Protein AF-A0A9E2C7Z8-F1 (afdb_monomer_lite)

Foldseek 3Di:
DDDDDDDDPDDPPPDPDPPPPPPQPADAFDFDPQDLPQFDDDDDDADLAQPCAPPPSLQVSLLSLCQRGPCQAQNRLQPNVPHPDDRLLCLCVVLVPDPPPVCSVVSRSVSRNVQVCCQQPPDDDPNGGPGYHCNVRDDNSNSSSNVNNSVVVND

Sequence (155 aa):
MIRILGSALLAALFALSPAHASDDTSPEAIPPTTDVSGLPPLGPEWHDSNPYRGNAAVLDTGRALYNEACARCHGVDANNRNHVGPNLLRLQRGCKKVTEPELKPRCEADVDHYFAKTVRQGKRVLDIQHMPAWEGVLGQEAVWAIRSFVESRSR

pLDDT: mean 89.87, std 14.69, range [42.0, 98.88]

Radius of gyration: 25.46 Å; chains: 1; bounding box: 74×33×84 Å

Structure (mmCIF, N/CA/C/O backbone):
data_AF-A0A9E2C7Z8-F1
#
_entry.id   AF-A0A9E2C7Z8-F1
#
loop_
_atom_site.group_PDB
_atom_site.id
_atom_site.type_symbol
_atom_site.label_atom_id
_atom_site.label_alt_id
_atom_site.label_comp_id
_atom_site.label_asym_id
_atom_site.label_entity_id
_atom_site.label_seq_id
_atom_site.pdbx_PDB_ins_code
_atom_site.Cartn_x
_atom_site.Cartn_y
_atom_site.Cartn_z
_atom_site.occupancy
_atom_site.B_iso_or_equiv
_atom_site.auth_seq_id
_atom_site.auth_comp_id
_atom_site.auth_asym_id
_atom_site.auth_ato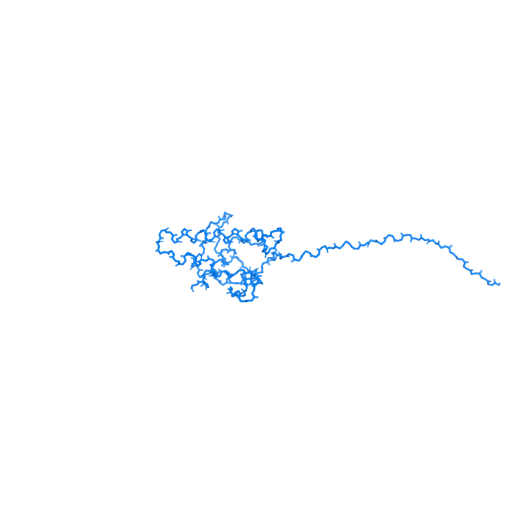m_id
_atom_site.pdbx_PDB_model_num
ATOM 1 N N . MET A 1 1 ? 54.172 -16.973 -68.790 1.00 42.00 1 MET A N 1
ATOM 2 C CA . MET A 1 1 ? 54.205 -15.536 -68.435 1.00 42.00 1 MET A CA 1
ATOM 3 C C . MET A 1 1 ? 52.891 -15.183 -67.745 1.00 42.00 1 MET A C 1
ATOM 5 O O . MET A 1 1 ? 51.862 -15.717 -68.126 1.00 42.00 1 MET A O 1
ATOM 9 N N . ILE A 1 2 ? 52.976 -14.387 -66.681 1.00 48.72 2 ILE A N 1
ATOM 10 C CA . ILE A 1 2 ? 51.950 -14.050 -65.673 1.00 48.72 2 ILE A CA 1
ATOM 11 C C . ILE A 1 2 ? 50.942 -12.999 -66.189 1.00 48.72 2 ILE A C 1
ATOM 13 O O . ILE A 1 2 ? 51.365 -12.145 -66.966 1.00 48.72 2 ILE A O 1
ATOM 17 N N . ARG A 1 3 ? 49.683 -13.021 -65.685 1.00 46.81 3 ARG A N 1
ATOM 18 C CA . ARG A 1 3 ? 48.827 -11.900 -65.155 1.00 46.81 3 ARG A CA 1
ATOM 19 C C . ARG A 1 3 ? 47.324 -12.289 -65.230 1.00 46.81 3 ARG A C 1
ATOM 21 O O . ARG A 1 3 ? 46.854 -12.559 -66.321 1.00 46.81 3 ARG A O 1
ATOM 28 N N . ILE A 1 4 ? 46.591 -12.599 -64.145 1.00 53.00 4 ILE A N 1
ATOM 29 C CA . ILE A 1 4 ? 46.066 -11.807 -62.994 1.00 53.00 4 ILE A CA 1
ATOM 30 C C . ILE A 1 4 ? 44.796 -10.975 -63.323 1.00 53.00 4 ILE A C 1
ATOM 32 O O . ILE A 1 4 ? 44.894 -10.003 -64.060 1.00 53.00 4 ILE A O 1
ATOM 36 N N . LEU A 1 5 ? 43.694 -11.342 -62.626 1.00 52.12 5 LEU A N 1
ATOM 37 C CA . LEU A 1 5 ? 42.499 -10.581 -62.165 1.00 52.12 5 LEU A CA 1
ATOM 38 C C . LEU A 1 5 ? 41.500 -10.093 -63.236 1.00 52.12 5 LEU A C 1
ATOM 40 O O . LEU A 1 5 ? 41.897 -9.595 -64.273 1.00 52.12 5 LEU A O 1
ATOM 44 N N . GLY A 1 6 ? 40.174 -10.164 -63.070 1.00 49.62 6 GLY A N 1
ATOM 45 C CA . GLY A 1 6 ? 39.330 -10.260 -61.871 1.00 49.62 6 GLY A CA 1
ATOM 46 C C . GLY A 1 6 ? 38.343 -9.080 -61.861 1.00 49.62 6 GLY A C 1
ATOM 47 O O . GLY A 1 6 ? 38.783 -7.968 -62.124 1.00 49.62 6 GLY A O 1
ATOM 48 N N . SER A 1 7 ? 37.047 -9.316 -61.598 1.00 57.47 7 SER A N 1
ATOM 49 C CA . SER A 1 7 ? 36.015 -8.379 -61.070 1.00 57.47 7 SER A CA 1
ATOM 50 C C . SER A 1 7 ? 34.617 -8.844 -61.500 1.00 57.47 7 SER A C 1
ATOM 52 O O . SER A 1 7 ? 34.446 -9.261 -62.636 1.00 57.47 7 SER A O 1
ATOM 54 N N . ALA A 1 8 ? 33.537 -8.743 -60.737 1.00 53.69 8 ALA A N 1
ATOM 55 C CA . ALA A 1 8 ? 33.284 -8.583 -59.310 1.00 53.69 8 ALA A CA 1
ATOM 56 C C . ALA A 1 8 ? 31.760 -8.792 -59.206 1.00 53.69 8 ALA A C 1
ATOM 58 O O . ALA A 1 8 ? 30.999 -8.039 -59.811 1.00 53.69 8 ALA A O 1
ATOM 59 N N . LEU A 1 9 ? 31.304 -9.842 -58.521 1.00 56.19 9 LEU A N 1
ATOM 60 C CA . LEU A 1 9 ? 29.877 -10.069 -58.291 1.00 56.19 9 LEU A CA 1
ATOM 61 C C . LEU A 1 9 ? 29.467 -9.197 -57.093 1.00 56.19 9 LEU A C 1
ATOM 63 O O . LEU A 1 9 ? 29.791 -9.520 -55.952 1.00 56.19 9 LEU A O 1
ATOM 67 N N . LEU A 1 10 ? 28.831 -8.051 -57.350 1.00 56.03 10 LEU A N 1
ATOM 68 C CA . LEU A 1 10 ? 28.335 -7.159 -56.299 1.00 56.03 10 LEU A CA 1
ATOM 69 C C . LEU A 1 10 ? 27.082 -7.787 -55.662 1.00 56.03 10 LEU A C 1
ATOM 71 O O . LEU A 1 10 ? 25.970 -7.646 -56.168 1.00 56.03 10 LEU A O 1
ATOM 75 N N . ALA A 1 11 ? 27.264 -8.519 -54.564 1.00 59.25 11 ALA A N 1
ATOM 76 C CA . ALA A 1 11 ? 26.167 -8.970 -53.717 1.00 59.25 11 ALA A CA 1
ATOM 77 C C . ALA A 1 11 ? 25.652 -7.779 -52.891 1.00 59.25 11 ALA A C 1
ATOM 79 O O . ALA A 1 11 ? 26.352 -7.265 -52.018 1.00 59.25 11 ALA A O 1
ATOM 80 N N . ALA A 1 12 ? 24.431 -7.327 -53.180 1.00 61.50 12 ALA A N 1
ATOM 81 C CA . ALA A 1 12 ? 23.743 -6.313 -52.392 1.00 61.50 12 ALA A CA 1
ATOM 82 C C . ALA A 1 12 ? 23.330 -6.908 -51.034 1.00 61.50 12 ALA A C 1
ATOM 84 O O . ALA A 1 12 ? 22.289 -7.549 -50.903 1.00 61.50 12 ALA A O 1
ATOM 85 N N . LEU A 1 13 ? 24.171 -6.706 -50.020 1.00 63.84 13 LEU A N 1
ATOM 86 C CA . LEU A 1 13 ? 23.834 -6.939 -48.619 1.00 63.84 13 LEU A CA 1
ATOM 87 C C . LEU A 1 13 ? 22.907 -5.808 -48.155 1.00 63.84 13 LEU A C 1
ATOM 89 O O . LEU A 1 13 ? 23.367 -4.732 -47.777 1.00 63.84 13 LEU A O 1
ATOM 93 N N . PHE A 1 14 ? 21.595 -6.045 -48.193 1.00 64.06 14 PHE A N 1
ATOM 94 C CA . PHE A 1 14 ? 20.647 -5.247 -47.418 1.00 64.06 14 PHE A CA 1
ATOM 95 C C . PHE A 1 14 ? 20.966 -5.464 -45.936 1.00 64.06 14 PHE A C 1
ATOM 97 O O . PHE A 1 14 ? 20.672 -6.516 -45.369 1.00 64.06 14 PHE A O 1
ATOM 104 N N . ALA A 1 15 ? 21.620 -4.482 -45.319 1.00 63.00 15 ALA A N 1
ATOM 105 C CA . ALA A 1 15 ? 21.819 -4.456 -43.882 1.00 63.00 15 ALA A CA 1
ATOM 106 C C . ALA A 1 15 ? 20.442 -4.389 -43.206 1.00 63.00 15 ALA A C 1
ATOM 108 O O . ALA A 1 15 ? 19.745 -3.379 -43.302 1.00 63.00 15 ALA A O 1
ATOM 109 N N . LEU A 1 16 ? 20.046 -5.470 -42.531 1.00 64.19 16 LEU A N 1
ATOM 110 C CA . LEU A 1 16 ? 18.992 -5.425 -41.524 1.00 64.19 16 LEU A CA 1
ATOM 111 C C . LEU A 1 16 ? 19.482 -4.482 -40.422 1.00 64.19 16 LEU A C 1
ATOM 113 O O . LEU A 1 16 ? 20.312 -4.858 -39.594 1.00 64.19 16 LEU A O 1
ATOM 117 N N . SER A 1 17 ? 19.016 -3.235 -40.435 1.00 62.41 17 SER A N 1
ATOM 118 C CA . SER A 1 17 ? 19.176 -2.361 -39.280 1.00 62.41 17 SER A CA 1
ATOM 119 C C . SER A 1 17 ? 18.451 -3.009 -38.097 1.00 62.41 17 SER A C 1
ATOM 121 O O . SER A 1 17 ? 17.286 -3.387 -38.254 1.00 62.41 17 SER A O 1
ATOM 123 N N . PRO A 1 18 ? 19.092 -3.162 -36.925 1.00 61.28 18 PRO A N 1
ATOM 124 C CA . PRO A 1 18 ? 18.362 -3.558 -35.734 1.00 61.28 18 PRO A CA 1
ATOM 125 C C . PRO A 1 18 ? 17.285 -2.500 -35.490 1.00 61.28 18 PRO A C 1
ATOM 127 O O . PRO A 1 18 ? 17.567 -1.299 -35.505 1.00 61.28 18 PRO A O 1
ATOM 130 N N . ALA A 1 19 ? 16.038 -2.942 -35.335 1.00 57.09 19 ALA A N 1
ATOM 131 C CA . ALA A 1 19 ? 14.965 -2.069 -34.898 1.00 57.09 19 ALA A CA 1
ATOM 132 C C . ALA A 1 19 ? 15.412 -1.424 -33.581 1.00 57.09 19 ALA A C 1
ATOM 134 O O . ALA A 1 19 ? 15.729 -2.129 -32.623 1.00 57.09 19 ALA A O 1
ATOM 135 N N . HIS A 1 20 ? 15.492 -0.095 -33.554 1.00 55.69 20 HIS A N 1
ATOM 136 C CA . HIS A 1 20 ? 15.655 0.642 -32.312 1.00 55.69 20 HIS A CA 1
ATOM 137 C C . HIS A 1 20 ? 14.440 0.299 -31.446 1.00 55.69 20 HIS A C 1
ATOM 139 O O . HIS A 1 20 ? 13.338 0.777 -31.716 1.00 55.69 20 HIS A O 1
ATOM 145 N N . ALA A 1 21 ? 14.619 -0.566 -30.447 1.00 59.28 21 ALA A N 1
ATOM 146 C CA . ALA A 1 21 ? 13.690 -0.622 -29.335 1.00 59.28 21 ALA A CA 1
ATOM 147 C C . ALA A 1 21 ? 13.666 0.795 -28.758 1.00 59.28 21 ALA A C 1
ATOM 149 O O . ALA A 1 21 ? 14.706 1.322 -28.362 1.00 59.28 21 ALA A O 1
ATOM 150 N N . SER A 1 22 ? 12.514 1.458 -28.814 1.00 57.84 22 SER A N 1
ATOM 151 C CA . SER A 1 22 ? 12.304 2.668 -28.033 1.00 57.84 22 SER A CA 1
ATOM 152 C C . SER A 1 22 ? 12.586 2.297 -26.584 1.00 57.84 22 SER A C 1
ATOM 154 O O . SER A 1 22 ? 11.912 1.413 -26.056 1.00 57.84 22 SER A O 1
ATOM 156 N N . ASP A 1 23 ? 13.604 2.911 -25.987 1.00 64.88 23 ASP A N 1
ATOM 157 C CA . ASP A 1 23 ? 13.921 2.756 -24.572 1.00 64.88 23 ASP A CA 1
ATOM 158 C C . ASP A 1 23 ? 12.767 3.397 -23.787 1.00 64.88 23 ASP A C 1
ATOM 160 O O . ASP A 1 23 ? 12.750 4.601 -23.518 1.00 64.88 23 ASP A O 1
ATOM 164 N N . ASP A 1 24 ? 11.704 2.620 -23.571 1.00 68.19 24 ASP A N 1
ATOM 165 C CA . ASP A 1 24 ? 10.563 3.030 -22.770 1.00 68.19 24 ASP A CA 1
ATOM 166 C C . ASP A 1 24 ? 11.032 3.099 -21.319 1.00 68.19 24 ASP A C 1
ATOM 168 O O . ASP A 1 24 ? 11.081 2.112 -20.594 1.00 68.19 24 ASP A O 1
ATOM 172 N N . THR A 1 25 ? 11.435 4.299 -20.913 1.00 77.62 25 THR A N 1
ATOM 173 C CA . THR A 1 25 ? 11.921 4.586 -19.558 1.00 77.62 25 THR A CA 1
ATOM 174 C C . THR A 1 25 ? 10.795 4.665 -18.520 1.00 77.62 25 THR A C 1
ATOM 176 O O . THR A 1 25 ? 11.043 5.063 -17.374 1.00 77.62 25 THR A O 1
ATOM 179 N N . SER A 1 26 ? 9.553 4.322 -18.890 1.00 83.06 26 SER A N 1
ATOM 180 C CA . SER A 1 26 ? 8.445 4.299 -17.944 1.00 83.06 26 SER A CA 1
ATOM 181 C C . SER A 1 26 ? 8.668 3.254 -16.839 1.00 83.06 26 SER A C 1
ATOM 183 O O . SER A 1 26 ? 9.259 2.197 -17.065 1.00 83.06 26 SER A O 1
ATOM 185 N N . PRO A 1 27 ? 8.252 3.541 -15.591 1.00 88.12 27 PRO A N 1
ATOM 186 C CA . PRO A 1 27 ? 8.364 2.563 -14.518 1.00 88.12 27 PRO A CA 1
ATOM 187 C C . PRO A 1 27 ? 7.474 1.344 -14.790 1.00 88.12 27 PRO A C 1
ATOM 189 O O . PRO A 1 27 ? 6.273 1.508 -14.992 1.00 88.12 27 PRO A O 1
ATOM 192 N N . GLU A 1 28 ? 8.035 0.140 -14.684 1.00 92.44 28 GLU A N 1
ATOM 193 C CA . GLU A 1 28 ? 7.315 -1.134 -14.809 1.00 92.44 28 GLU A CA 1
ATOM 194 C C . GLU A 1 28 ? 6.999 -1.756 -13.433 1.00 92.44 28 GLU A C 1
ATOM 196 O O . GLU A 1 28 ? 7.734 -1.559 -12.459 1.00 92.44 28 GLU A O 1
ATOM 201 N N . ALA A 1 29 ? 5.894 -2.505 -13.338 1.00 96.31 29 ALA A N 1
ATOM 202 C CA . ALA A 1 29 ? 5.554 -3.306 -12.161 1.00 96.31 29 ALA A CA 1
ATOM 203 C C . ALA A 1 29 ? 6.276 -4.659 -12.215 1.00 96.31 29 ALA A C 1
ATOM 205 O O . ALA A 1 29 ? 5.829 -5.591 -12.879 1.00 96.31 29 ALA A O 1
ATOM 206 N N . ILE A 1 30 ? 7.382 -4.772 -11.483 1.00 96.06 30 ILE A N 1
ATOM 207 C CA . ILE A 1 30 ? 8.128 -6.027 -11.354 1.00 96.06 30 ILE A CA 1
ATOM 208 C C . ILE A 1 30 ? 7.502 -6.855 -10.219 1.00 96.06 30 ILE A C 1
ATOM 210 O O . ILE A 1 30 ? 7.412 -6.341 -9.100 1.00 96.06 30 ILE A O 1
ATOM 214 N N . PRO A 1 31 ? 7.079 -8.113 -10.462 1.00 97.12 31 PRO A N 1
ATOM 215 C CA . PRO A 1 31 ? 6.527 -8.966 -9.415 1.00 97.12 31 PRO A CA 1
ATOM 216 C C . PRO A 1 31 ? 7.497 -9.121 -8.229 1.00 97.12 31 PRO A C 1
ATOM 218 O O . PRO A 1 31 ? 8.672 -9.432 -8.453 1.00 97.12 31 PRO A O 1
ATOM 221 N N . PRO A 1 32 ? 7.041 -8.919 -6.978 1.00 97.56 32 PRO A N 1
ATOM 222 C CA . PRO A 1 32 ? 7.863 -9.177 -5.803 1.00 97.56 32 PRO A CA 1
ATOM 223 C C . PRO A 1 32 ? 8.145 -10.676 -5.643 1.00 97.56 32 PRO A C 1
ATOM 225 O O . PRO A 1 32 ? 7.410 -11.530 -6.137 1.00 97.56 32 PRO A O 1
ATOM 228 N N . THR A 1 33 ? 9.204 -10.990 -4.904 1.00 98.19 33 THR A N 1
ATOM 229 C CA . THR A 1 33 ? 9.598 -12.360 -4.546 1.00 98.19 33 THR A CA 1
ATOM 230 C C . THR A 1 33 ? 9.101 -12.787 -3.168 1.00 98.19 33 THR A C 1
ATOM 232 O O . THR A 1 33 ? 9.159 -13.971 -2.842 1.00 98.19 33 THR A O 1
ATOM 235 N N . THR A 1 34 ? 8.634 -11.838 -2.349 1.00 98.38 34 THR A N 1
ATOM 236 C CA . THR A 1 34 ? 8.059 -12.124 -1.029 1.00 98.38 34 THR A CA 1
ATOM 237 C C . THR A 1 34 ? 6.888 -13.112 -1.133 1.00 98.38 34 THR A C 1
ATOM 239 O O . THR A 1 34 ? 5.935 -12.885 -1.878 1.00 98.38 34 THR A O 1
ATOM 242 N N . ASP A 1 35 ? 6.933 -14.181 -0.332 1.00 97.81 35 ASP A N 1
ATOM 243 C CA . ASP A 1 35 ? 5.848 -15.160 -0.228 1.00 97.81 35 ASP A CA 1
ATOM 244 C C . ASP A 1 35 ? 4.614 -14.561 0.466 1.00 97.81 35 ASP A C 1
ATOM 246 O O . ASP A 1 35 ? 4.688 -14.003 1.564 1.00 97.81 35 ASP A O 1
ATOM 250 N N . VAL A 1 36 ? 3.463 -14.706 -0.188 1.00 97.56 36 VAL A N 1
ATOM 251 C CA . VAL A 1 36 ? 2.159 -14.221 0.279 1.00 97.56 36 VAL A CA 1
ATOM 252 C C . VAL A 1 36 ? 1.243 -15.340 0.774 1.00 97.56 36 VAL A C 1
ATOM 254 O O . VAL A 1 36 ? 0.155 -15.053 1.265 1.00 97.56 36 VAL A O 1
ATOM 257 N N . SER A 1 37 ? 1.667 -16.605 0.685 1.00 96.25 37 SER A N 1
ATOM 258 C CA . SER A 1 37 ? 0.853 -17.774 1.045 1.00 96.25 37 SER A CA 1
ATOM 259 C C . SER A 1 37 ? 0.445 -17.812 2.525 1.00 96.25 37 SER A C 1
ATOM 261 O O . SER A 1 37 ? -0.563 -18.423 2.875 1.00 96.25 37 SER A O 1
ATOM 263 N N . GLY A 1 38 ? 1.196 -17.122 3.391 1.00 96.50 38 GLY A N 1
ATOM 264 C CA . GLY A 1 38 ? 0.893 -16.970 4.816 1.00 96.50 38 GLY A CA 1
ATOM 265 C C . GLY A 1 38 ? -0.134 -15.882 5.157 1.00 96.50 38 GLY A C 1
ATOM 266 O O . GLY A 1 38 ? -0.491 -15.743 6.327 1.00 96.50 38 GLY A O 1
ATOM 267 N N . LEU A 1 39 ? -0.602 -15.089 4.185 1.00 98.31 39 LEU A N 1
ATOM 268 C CA . LEU A 1 39 ? -1.607 -14.050 4.426 1.00 98.31 39 LEU A CA 1
ATOM 269 C C . LEU A 1 39 ? -3.021 -14.657 4.547 1.00 98.31 39 LEU A C 1
ATOM 271 O O . LEU A 1 39 ? -3.343 -15.594 3.816 1.00 98.31 39 LEU A O 1
ATOM 275 N N . PRO A 1 40 ? -3.904 -14.133 5.427 1.00 98.00 40 PRO A N 1
ATOM 276 C CA . PRO A 1 40 ? -5.276 -14.635 5.533 1.00 98.00 40 PRO A CA 1
ATOM 277 C C . PRO A 1 40 ? -6.046 -14.439 4.213 1.00 98.00 40 PRO A C 1
ATOM 279 O O . PRO A 1 40 ? -6.161 -13.302 3.770 1.00 98.00 40 PRO A O 1
ATOM 282 N N . PRO A 1 41 ? -6.610 -15.477 3.580 1.00 97.38 41 PRO A N 1
ATOM 283 C CA . PRO A 1 41 ? -7.191 -15.354 2.241 1.00 97.38 41 PRO A CA 1
ATOM 284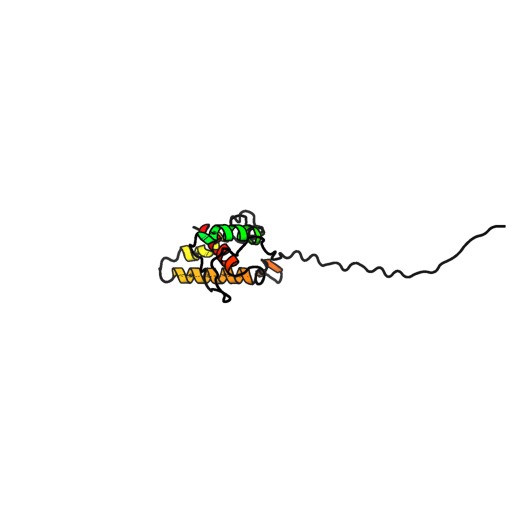 C C . PRO A 1 41 ? -8.388 -14.393 2.216 1.00 97.38 41 PRO A C 1
ATOM 286 O O . PRO A 1 41 ? -9.208 -14.399 3.136 1.00 97.38 41 PRO A O 1
ATOM 289 N N . LEU A 1 42 ? -8.511 -13.595 1.150 1.00 97.25 42 LEU A N 1
ATOM 290 C CA . LEU A 1 42 ? -9.586 -12.602 0.997 1.00 97.25 42 LEU A CA 1
ATOM 291 C C . LEU A 1 42 ? -10.641 -12.984 -0.046 1.00 97.25 42 LEU A C 1
ATOM 293 O O . LEU A 1 42 ? -11.715 -12.381 -0.076 1.00 97.25 42 LEU A O 1
ATOM 297 N N . GLY A 1 43 ? -10.364 -14.015 -0.846 1.00 95.50 43 GLY A N 1
ATOM 298 C CA . GLY A 1 43 ? -11.246 -14.492 -1.908 1.00 95.50 43 GLY A CA 1
ATOM 299 C C . GLY A 1 43 ? -11.007 -13.778 -3.244 1.00 95.50 43 GLY A C 1
ATOM 300 O O . GLY A 1 43 ? -10.028 -13.051 -3.393 1.00 95.50 43 GLY A O 1
ATOM 301 N N . PRO A 1 44 ? -11.862 -14.017 -4.253 1.00 93.44 44 PRO A N 1
ATOM 302 C CA . PRO A 1 44 ? -11.683 -13.440 -5.587 1.00 93.44 44 PRO A CA 1
ATOM 303 C C . PRO A 1 44 ? -12.195 -11.996 -5.703 1.00 93.44 44 PRO A C 1
ATOM 305 O O . PRO A 1 44 ? -11.672 -11.222 -6.501 1.00 93.44 44 PRO A O 1
ATOM 308 N N . GLU A 1 45 ? -13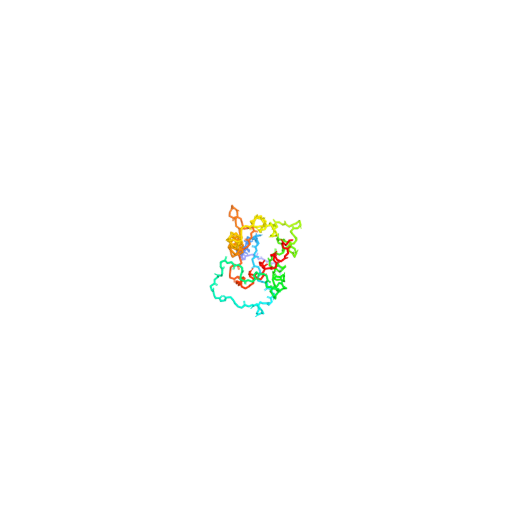.204 -11.630 -4.912 1.00 95.44 45 GLU A N 1
ATOM 309 C CA . GLU A 1 45 ? -13.807 -10.298 -4.950 1.00 95.44 45 GLU A CA 1
ATOM 310 C C . GLU A 1 45 ? -12.945 -9.295 -4.187 1.00 95.44 45 GLU A C 1
ATOM 312 O O . GLU A 1 45 ? -12.520 -9.553 -3.059 1.00 95.44 45 GLU A O 1
ATOM 317 N N . TRP A 1 46 ? -12.690 -8.141 -4.801 1.00 96.12 46 TRP A N 1
ATOM 318 C CA . TRP A 1 46 ? -11.922 -7.075 -4.167 1.00 96.12 46 TRP A CA 1
ATOM 319 C C . TRP A 1 46 ? -12.711 -6.436 -3.027 1.00 96.12 46 TRP A C 1
ATOM 321 O O . TRP A 1 46 ? -13.845 -6.002 -3.214 1.00 96.12 46 TRP A O 1
ATOM 331 N N . HIS A 1 47 ? -12.073 -6.303 -1.865 1.00 97.19 47 HIS A N 1
ATOM 332 C CA . HIS A 1 47 ? -12.624 -5.509 -0.765 1.00 97.19 47 HIS A CA 1
ATOM 333 C C . HIS A 1 47 ? -12.544 -4.007 -1.070 1.00 97.19 47 HIS A C 1
ATOM 335 O O . HIS A 1 47 ? -11.574 -3.543 -1.666 1.00 97.19 47 HIS A O 1
ATOM 341 N N . ASP A 1 48 ? -13.537 -3.236 -0.623 1.00 93.50 48 ASP A N 1
ATOM 342 C CA . ASP A 1 48 ? -13.560 -1.770 -0.781 1.00 93.50 48 ASP A CA 1
ATOM 343 C C . ASP A 1 48 ? -12.746 -1.028 0.295 1.00 93.50 48 ASP A C 1
ATOM 345 O O . ASP A 1 48 ? -12.351 0.124 0.109 1.00 93.50 48 ASP A O 1
ATOM 349 N N . SER A 1 49 ? -12.474 -1.688 1.422 1.00 96.94 49 SER A N 1
ATOM 350 C CA . SER A 1 49 ? -11.731 -1.150 2.568 1.00 96.94 49 SER A CA 1
ATOM 351 C C . SER A 1 49 ? -10.734 -2.173 3.093 1.00 96.94 49 SER A C 1
ATOM 353 O O . SER A 1 49 ? -10.948 -3.366 2.902 1.00 96.94 49 SER A O 1
ATOM 355 N N . ASN A 1 50 ? -9.693 -1.728 3.802 1.00 98.06 50 ASN A N 1
ATOM 356 C CA . ASN A 1 50 ? -8.616 -2.598 4.272 1.00 98.06 50 ASN A CA 1
ATOM 357 C C . ASN A 1 50 ? -9.109 -3.665 5.280 1.00 98.06 50 ASN A C 1
ATOM 359 O O . ASN A 1 50 ? -9.321 -3.330 6.452 1.00 98.06 50 ASN A O 1
ATOM 363 N N . PRO A 1 51 ? -9.206 -4.954 4.891 1.00 98.06 51 PRO A N 1
ATOM 364 C CA . PRO A 1 51 ? -9.690 -6.012 5.777 1.00 98.06 51 PRO A CA 1
ATOM 365 C C . PRO A 1 51 ? -8.648 -6.428 6.825 1.00 98.06 51 PRO A C 1
ATOM 367 O O . PRO A 1 51 ? -8.980 -7.088 7.807 1.00 98.06 51 PRO A O 1
ATOM 370 N N . TYR A 1 52 ? -7.383 -6.038 6.648 1.00 98.44 52 TYR A N 1
ATOM 371 C CA . TYR A 1 52 ? -6.296 -6.349 7.574 1.00 98.44 52 TYR A CA 1
ATOM 372 C C . TYR A 1 52 ? -5.954 -5.200 8.526 1.00 98.44 52 TYR A C 1
ATOM 374 O O . TYR A 1 52 ? -4.942 -5.266 9.231 1.00 98.44 52 TYR A O 1
ATOM 382 N N . ARG A 1 53 ? -6.761 -4.132 8.578 1.00 96.12 53 ARG A N 1
ATOM 383 C CA . ARG A 1 53 ? -6.479 -2.989 9.452 1.00 96.12 53 ARG A CA 1
ATOM 384 C C . ARG A 1 53 ? -6.269 -3.442 10.899 1.00 96.12 53 ARG A C 1
ATOM 386 O O . ARG A 1 53 ? -7.126 -4.069 11.510 1.00 96.12 53 ARG A O 1
ATOM 393 N N . GLY A 1 54 ? -5.112 -3.090 11.458 1.00 95.00 54 GLY A N 1
ATOM 394 C CA . GLY A 1 54 ? -4.744 -3.441 12.833 1.00 95.00 54 GLY A CA 1
ATOM 395 C C . GLY A 1 54 ? -4.294 -4.893 13.040 1.00 95.00 54 GLY A C 1
ATOM 396 O O . GLY A 1 54 ? -3.929 -5.240 14.160 1.00 95.00 54 GLY A O 1
ATOM 397 N N . ASN A 1 55 ? -4.258 -5.723 11.995 1.00 97.56 55 ASN A N 1
ATOM 398 C CA . ASN A 1 55 ? -3.749 -7.085 12.082 1.00 97.56 55 ASN A CA 1
ATOM 399 C C . ASN A 1 55 ? -2.211 -7.086 12.085 1.00 97.56 55 ASN A C 1
ATOM 401 O O . ASN A 1 55 ? -1.573 -6.831 11.066 1.00 97.56 55 ASN A O 1
ATOM 405 N N . ALA A 1 56 ? -1.604 -7.398 13.232 1.00 97.38 56 ALA A N 1
ATOM 406 C CA . ALA A 1 56 ? -0.149 -7.446 13.364 1.00 97.38 56 ALA A CA 1
ATOM 407 C C . ALA A 1 56 ? 0.500 -8.561 12.522 1.00 97.38 56 ALA A C 1
ATOM 409 O O . ALA A 1 56 ? 1.636 -8.401 12.083 1.00 97.38 56 ALA A O 1
ATOM 410 N N . ALA A 1 57 ? -0.221 -9.656 12.255 1.00 97.75 57 ALA A N 1
ATOM 411 C CA . ALA A 1 57 ? 0.321 -10.826 11.564 1.00 97.75 57 ALA A CA 1
ATOM 412 C C . ALA A 1 57 ? 0.673 -10.563 10.089 1.00 97.75 57 ALA A C 1
ATOM 414 O O . ALA A 1 57 ? 1.454 -11.311 9.515 1.00 97.75 57 ALA A O 1
ATOM 415 N N . VAL A 1 58 ? 0.130 -9.503 9.475 1.00 98.62 58 VAL A N 1
ATOM 416 C CA . VAL A 1 58 ? 0.406 -9.172 8.064 1.00 98.62 58 VAL A CA 1
ATOM 417 C C . VAL A 1 58 ? 1.503 -8.122 7.888 1.00 98.62 58 VAL A C 1
ATOM 419 O O . VAL A 1 58 ? 1.888 -7.828 6.757 1.00 98.62 58 VAL A O 1
ATOM 422 N N . LEU A 1 59 ? 1.982 -7.502 8.975 1.00 98.56 59 LEU A N 1
ATOM 423 C CA . LEU A 1 59 ? 2.823 -6.303 8.884 1.00 98.56 59 LEU A CA 1
ATOM 424 C C . LEU A 1 59 ? 4.212 -6.595 8.319 1.00 98.56 59 LEU A C 1
ATOM 426 O O . LEU A 1 59 ? 4.706 -5.796 7.526 1.00 98.56 59 LEU A O 1
ATOM 430 N N . ASP A 1 60 ? 4.819 -7.725 8.682 1.00 98.56 60 ASP A N 1
ATOM 431 C CA . ASP A 1 60 ? 6.156 -8.086 8.199 1.00 98.56 60 ASP A CA 1
ATOM 432 C C . ASP A 1 60 ? 6.136 -8.423 6.704 1.00 98.56 60 ASP A C 1
ATOM 434 O O . ASP A 1 60 ? 6.927 -7.867 5.939 1.00 98.56 60 ASP A O 1
ATOM 438 N N . THR A 1 61 ? 5.168 -9.230 6.257 1.00 98.81 61 THR A N 1
ATOM 439 C CA . THR A 1 61 ? 4.938 -9.497 4.828 1.00 98.81 61 THR A CA 1
ATOM 440 C C . THR A 1 61 ? 4.606 -8.210 4.073 1.00 98.81 61 THR A C 1
ATOM 442 O O . THR A 1 61 ? 5.184 -7.936 3.025 1.00 98.81 61 THR A O 1
ATOM 445 N N . GLY A 1 62 ? 3.731 -7.364 4.626 1.00 98.81 62 GLY A N 1
ATOM 446 C CA . GLY A 1 62 ? 3.384 -6.069 4.042 1.00 98.81 62 GLY A CA 1
ATOM 447 C C . GLY A 1 62 ? 4.582 -5.129 3.905 1.00 98.81 62 GLY A C 1
ATOM 448 O O . GLY A 1 62 ? 4.709 -4.440 2.893 1.00 98.81 62 GLY A O 1
ATOM 449 N N . ARG A 1 63 ? 5.489 -5.124 4.888 1.00 98.81 63 ARG A N 1
ATOM 450 C CA . ARG A 1 63 ? 6.741 -4.359 4.854 1.00 98.81 63 ARG A CA 1
ATOM 451 C C . ARG A 1 63 ? 7.698 -4.883 3.785 1.00 98.81 63 ARG A C 1
ATOM 453 O O . ARG A 1 63 ? 8.282 -4.077 3.063 1.00 98.81 63 ARG A O 1
ATOM 460 N N . ALA A 1 64 ? 7.869 -6.201 3.685 1.00 98.88 64 ALA A N 1
ATOM 461 C CA . ALA A 1 64 ? 8.735 -6.821 2.684 1.00 98.88 64 ALA A CA 1
ATOM 462 C C . ALA A 1 64 ? 8.239 -6.518 1.260 1.00 98.88 64 ALA A C 1
ATOM 464 O O . ALA A 1 64 ? 8.973 -5.922 0.471 1.00 98.88 64 ALA A O 1
ATOM 465 N N . LEU A 1 65 ? 6.951 -6.761 0.996 1.00 98.81 65 LEU A N 1
ATOM 466 C CA . LEU A 1 65 ? 6.296 -6.409 -0.266 1.00 98.81 65 LEU A CA 1
ATOM 467 C C . LEU A 1 65 ? 6.435 -4.919 -0.592 1.00 98.81 65 LEU A C 1
ATOM 469 O O . LEU A 1 65 ? 6.772 -4.556 -1.715 1.00 98.81 65 LEU A O 1
ATOM 473 N N . TYR A 1 66 ? 6.208 -4.038 0.387 1.00 98.75 66 TYR A N 1
ATOM 474 C CA . TYR A 1 66 ? 6.367 -2.599 0.199 1.00 98.75 66 TYR A CA 1
ATOM 475 C C . TYR A 1 66 ? 7.794 -2.231 -0.231 1.00 98.75 66 TYR A C 1
ATOM 477 O O . TYR A 1 66 ? 7.982 -1.386 -1.110 1.00 98.75 66 TYR A O 1
ATOM 485 N N . ASN A 1 67 ? 8.806 -2.844 0.382 1.00 98.69 67 ASN A N 1
ATOM 486 C CA . ASN A 1 67 ? 10.201 -2.553 0.074 1.00 98.69 67 ASN A CA 1
ATOM 487 C C . ASN A 1 67 ? 10.640 -3.101 -1.291 1.00 98.69 67 ASN A C 1
ATOM 489 O O . ASN A 1 67 ? 11.448 -2.457 -1.955 1.00 98.69 67 ASN A O 1
ATOM 493 N N . GLU A 1 68 ? 10.075 -4.222 -1.737 1.00 98.56 68 GLU A N 1
ATOM 494 C CA . GLU A 1 68 ? 10.323 -4.774 -3.074 1.00 98.56 68 GLU A CA 1
ATOM 495 C C . GLU A 1 68 ? 9.585 -3.989 -4.173 1.00 98.56 68 GLU A C 1
ATOM 497 O O . GLU A 1 68 ? 10.174 -3.652 -5.197 1.00 98.56 68 GLU A O 1
ATOM 502 N N . ALA A 1 69 ? 8.313 -3.643 -3.950 1.00 98.25 69 ALA A N 1
ATOM 503 C CA . ALA A 1 69 ? 7.439 -3.087 -4.986 1.00 98.25 69 ALA A CA 1
ATOM 504 C C . ALA A 1 69 ? 7.344 -1.550 -4.980 1.00 98.25 69 ALA A C 1
ATOM 506 O O . ALA A 1 69 ? 7.236 -0.914 -6.027 1.00 98.25 69 ALA A O 1
ATOM 507 N N . CYS A 1 70 ? 7.346 -0.912 -3.808 1.00 98.25 70 CYS A N 1
ATOM 508 C CA . CYS A 1 70 ? 6.949 0.496 -3.667 1.00 98.25 70 CYS A CA 1
ATOM 509 C C . CYS A 1 70 ? 8.111 1.428 -3.301 1.00 98.25 70 CYS A C 1
ATOM 511 O O . CYS A 1 70 ? 8.115 2.605 -3.685 1.00 98.25 70 CYS A O 1
ATOM 513 N N . ALA A 1 71 ? 9.091 0.932 -2.542 1.00 97.81 71 ALA A N 1
ATOM 514 C CA . ALA A 1 71 ? 10.115 1.764 -1.914 1.00 97.81 71 ALA A CA 1
ATOM 515 C C . ALA A 1 71 ? 11.021 2.499 -2.907 1.00 97.81 71 ALA A C 1
ATOM 517 O O . ALA A 1 71 ? 11.472 3.598 -2.592 1.00 97.81 71 ALA A O 1
ATOM 518 N N . ARG A 1 72 ? 11.223 1.977 -4.126 1.00 95.69 72 ARG A N 1
ATOM 519 C CA . ARG A 1 72 ? 11.991 2.679 -5.173 1.00 95.69 72 ARG A CA 1
ATOM 520 C C . ARG A 1 72 ? 11.466 4.097 -5.429 1.00 95.69 72 ARG A C 1
ATOM 522 O O . ARG A 1 72 ? 12.251 5.007 -5.678 1.00 95.69 72 ARG A O 1
ATOM 529 N N . CYS A 1 73 ? 10.149 4.290 -5.350 1.00 96.88 73 CYS A N 1
ATOM 530 C CA . CYS A 1 73 ? 9.510 5.584 -5.592 1.00 96.88 73 CYS A CA 1
ATOM 531 C C . CYS A 1 73 ? 9.002 6.252 -4.313 1.00 96.88 73 CYS A C 1
ATOM 533 O O . CYS A 1 73 ? 8.963 7.475 -4.256 1.00 96.88 73 CYS A O 1
ATOM 535 N N . HIS A 1 74 ? 8.607 5.488 -3.294 1.00 97.88 74 HIS A N 1
ATOM 536 C CA . HIS A 1 74 ? 7.985 6.028 -2.078 1.00 97.88 74 HIS A CA 1
ATOM 537 C C . HIS A 1 74 ? 8.887 5.995 -0.835 1.00 97.88 74 HIS A C 1
ATOM 539 O O . HIS A 1 74 ? 8.49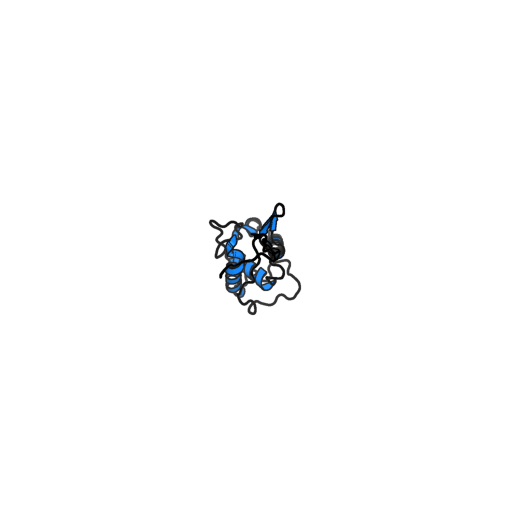4 6.512 0.212 1.00 97.88 74 HIS A O 1
ATOM 545 N N . GLY A 1 75 ? 10.103 5.467 -0.980 1.00 97.81 75 GLY A N 1
ATOM 546 C CA . GLY A 1 75 ? 11.144 5.407 0.037 1.00 97.81 75 GLY A CA 1
ATOM 547 C C . GLY A 1 75 ? 11.053 4.197 0.954 1.00 97.81 75 GLY A C 1
ATOM 548 O O . GLY A 1 75 ? 9.965 3.775 1.327 1.00 97.81 75 GLY A O 1
ATOM 549 N N . VAL A 1 76 ? 12.209 3.642 1.326 1.00 97.56 76 VAL A N 1
ATOM 550 C CA . VAL A 1 76 ? 12.327 2.439 2.171 1.00 97.56 76 VAL A CA 1
ATOM 551 C C . VAL A 1 76 ? 11.559 2.612 3.480 1.00 97.56 76 VAL A C 1
ATOM 553 O O . VAL A 1 76 ? 11.620 3.663 4.120 1.00 97.56 76 VAL A O 1
ATOM 556 N N . ASP A 1 77 ? 10.815 1.581 3.875 1.00 97.25 77 ASP A N 1
ATOM 557 C CA . ASP A 1 77 ? 9.995 1.559 5.090 1.00 97.25 77 ASP A CA 1
ATOM 558 C C . ASP A 1 77 ? 9.005 2.737 5.220 1.00 97.25 77 ASP A C 1
ATOM 560 O O . ASP A 1 77 ? 8.721 3.230 6.323 1.00 97.25 77 ASP A O 1
ATOM 564 N N . ALA A 1 78 ? 8.485 3.197 4.078 1.00 96.81 78 ALA A N 1
ATOM 565 C CA . ALA A 1 78 ? 7.609 4.358 3.923 1.00 96.81 78 ALA A CA 1
ATOM 566 C C . ALA A 1 78 ? 8.238 5.707 4.309 1.00 96.81 78 ALA A C 1
ATOM 568 O O . ALA A 1 78 ? 7.539 6.707 4.501 1.00 96.81 78 ALA A O 1
ATOM 569 N N . ASN A 1 79 ? 9.568 5.768 4.384 1.00 95.88 79 ASN A N 1
ATOM 570 C CA . ASN A 1 79 ? 10.305 7.009 4.563 1.00 95.88 79 ASN A CA 1
ATOM 571 C C . ASN A 1 79 ? 10.606 7.669 3.210 1.00 95.88 79 ASN A C 1
ATOM 573 O O . ASN A 1 79 ? 11.649 7.435 2.607 1.00 95.88 79 ASN A O 1
ATOM 577 N N . ASN A 1 80 ? 9.726 8.568 2.768 1.00 94.56 80 ASN A N 1
ATOM 578 C CA . ASN A 1 80 ? 9.800 9.184 1.439 1.00 94.56 80 ASN A CA 1
ATOM 579 C C . ASN A 1 80 ? 10.895 10.258 1.253 1.00 94.56 80 ASN A C 1
ATOM 581 O O . ASN A 1 80 ? 10.898 10.950 0.232 1.00 94.56 80 ASN A O 1
ATOM 585 N N . ARG A 1 81 ? 11.787 10.479 2.228 1.00 93.94 81 ARG A N 1
ATOM 586 C CA . ARG A 1 81 ? 12.823 11.525 2.128 1.00 93.94 81 ARG A CA 1
ATOM 587 C C . ARG A 1 81 ? 13.635 11.344 0.845 1.00 93.94 81 ARG A C 1
ATOM 589 O O . ARG A 1 81 ? 14.164 10.264 0.615 1.00 93.94 81 ARG A O 1
ATOM 596 N N . ASN A 1 82 ? 13.743 12.402 0.042 1.00 93.69 82 ASN A N 1
ATOM 597 C CA . ASN A 1 82 ? 14.469 12.425 -1.235 1.00 93.69 82 ASN A CA 1
ATOM 598 C C . ASN A 1 82 ? 13.964 11.428 -2.299 1.00 93.69 82 ASN A C 1
ATOM 600 O O . ASN A 1 82 ? 14.721 11.071 -3.196 1.00 93.69 82 ASN A O 1
ATOM 604 N N . HIS A 1 83 ? 12.707 10.983 -2.220 1.00 95.94 83 HIS A N 1
ATOM 605 C CA . HIS A 1 83 ? 12.099 10.113 -3.230 1.00 95.94 83 HIS A CA 1
ATOM 606 C C . HIS A 1 83 ? 11.066 10.864 -4.080 1.00 95.94 83 HIS A C 1
ATOM 608 O O . HIS A 1 83 ? 10.468 11.845 -3.638 1.00 95.94 83 HIS A O 1
ATOM 614 N N . VAL A 1 84 ? 10.871 10.390 -5.314 1.00 94.31 84 VAL A N 1
ATOM 615 C CA . VAL A 1 84 ? 10.031 11.043 -6.335 1.00 94.31 84 VAL A CA 1
ATOM 616 C C . VAL A 1 84 ? 8.529 10.924 -6.065 1.00 94.31 84 VAL A C 1
ATOM 618 O O . VAL A 1 84 ? 7.751 11.781 -6.477 1.00 94.31 84 VAL A O 1
ATOM 621 N N . GLY A 1 85 ? 8.105 9.860 -5.385 1.00 94.75 85 GLY A N 1
ATOM 622 C CA . GLY A 1 85 ? 6.709 9.583 -5.085 1.00 94.75 85 GLY A CA 1
ATOM 623 C C . GLY A 1 85 ? 6.196 10.356 -3.866 1.00 94.75 85 GLY A C 1
ATOM 624 O O . GLY A 1 85 ? 6.964 10.746 -2.980 1.00 94.75 85 GLY A O 1
ATOM 625 N N . PRO A 1 86 ? 4.869 10.558 -3.765 1.00 95.12 86 PRO A N 1
ATOM 626 C CA . PRO A 1 86 ? 4.263 11.190 -2.602 1.00 95.12 86 PRO A CA 1
ATOM 627 C C . PRO A 1 86 ? 4.522 10.394 -1.317 1.00 95.12 86 PRO A C 1
ATOM 629 O O . PRO A 1 86 ? 4.617 9.164 -1.323 1.00 95.12 86 PRO A O 1
ATOM 632 N N . ASN A 1 87 ? 4.559 11.111 -0.190 1.00 96.31 87 ASN A N 1
ATOM 633 C CA . ASN A 1 87 ? 4.654 10.505 1.134 1.00 96.31 87 ASN A CA 1
ATOM 634 C C . ASN A 1 87 ? 3.365 9.745 1.481 1.00 96.31 87 ASN A C 1
ATOM 636 O O . ASN A 1 87 ? 2.348 10.355 1.824 1.00 96.31 87 ASN A O 1
ATOM 640 N N . LEU A 1 88 ? 3.430 8.416 1.461 1.00 96.94 88 LEU A N 1
ATOM 641 C CA . LEU A 1 88 ? 2.277 7.557 1.728 1.00 96.94 88 LEU A CA 1
ATOM 642 C C . LEU A 1 88 ? 1.802 7.614 3.190 1.00 96.94 88 LEU A C 1
ATOM 644 O O . LEU A 1 88 ? 0.620 7.403 3.449 1.00 96.94 88 LEU A O 1
ATOM 648 N N . LEU A 1 89 ? 2.647 8.052 4.132 1.00 95.44 89 LEU A N 1
ATOM 649 C CA . LEU A 1 89 ? 2.247 8.297 5.527 1.00 95.44 89 LEU A CA 1
ATOM 650 C C . LEU A 1 89 ? 1.281 9.484 5.682 1.00 95.44 89 LEU A C 1
ATOM 652 O O . LEU A 1 89 ? 0.749 9.746 6.765 1.00 95.44 8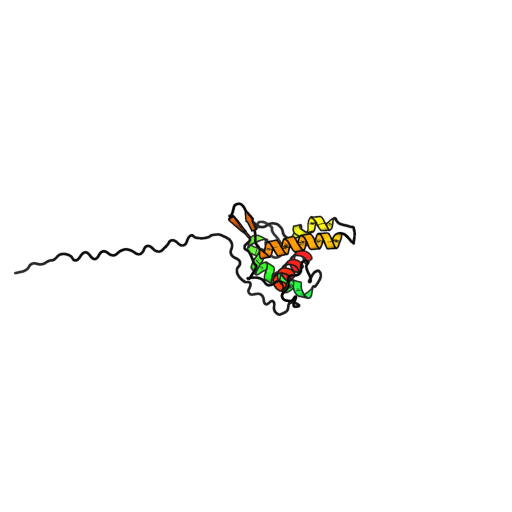9 LEU A O 1
ATOM 656 N N . ARG A 1 90 ? 1.057 10.251 4.608 1.00 95.06 90 ARG A N 1
ATOM 657 C CA . ARG A 1 90 ? 0.128 11.387 4.588 1.00 95.06 90 ARG A CA 1
ATOM 658 C C . ARG A 1 90 ? -1.262 11.028 4.067 1.00 95.06 90 ARG A C 1
ATOM 660 O O . ARG A 1 90 ? -2.141 11.877 4.188 1.00 95.06 90 ARG A O 1
ATOM 667 N N . LEU A 1 91 ? -1.483 9.809 3.563 1.00 94.31 91 LEU A N 1
ATOM 668 C CA . LEU A 1 91 ? -2.761 9.396 2.965 1.00 94.31 91 LEU A CA 1
ATOM 669 C C . LEU A 1 91 ? -3.946 9.582 3.922 1.00 94.31 91 LEU A C 1
ATOM 671 O O . LEU A 1 91 ? -4.933 10.211 3.564 1.00 94.31 91 LEU A O 1
ATOM 675 N N . GLN A 1 92 ? -3.816 9.143 5.175 1.00 90.88 92 GLN A N 1
ATOM 676 C CA . GLN A 1 92 ? -4.878 9.277 6.185 1.00 90.88 92 GLN A CA 1
ATOM 677 C C . GLN A 1 92 ? -4.850 10.600 6.972 1.00 90.88 92 GLN A C 1
ATOM 679 O O . GLN A 1 92 ? -5.556 10.739 7.972 1.00 90.88 92 GLN A O 1
ATOM 684 N N . ARG A 1 93 ? -4.039 11.597 6.575 1.00 92.62 93 ARG A N 1
ATOM 685 C CA . ARG A 1 93 ? -3.879 12.843 7.356 1.00 92.62 93 ARG A CA 1
ATOM 686 C C . ARG A 1 93 ? -5.208 13.575 7.567 1.00 92.62 93 ARG A C 1
ATOM 688 O O . ARG A 1 93 ? -5.398 14.152 8.634 1.00 92.62 93 ARG A O 1
ATOM 695 N N . GLY A 1 94 ? -6.095 13.561 6.570 1.00 92.19 94 GLY A N 1
ATOM 696 C CA . GLY A 1 94 ? -7.441 14.130 6.679 1.00 92.19 94 GLY A CA 1
ATOM 697 C C . GLY A 1 94 ? -8.277 13.390 7.721 1.00 92.19 94 GLY A C 1
ATOM 698 O O . GLY A 1 94 ? -8.734 13.997 8.686 1.00 92.19 94 GLY A O 1
ATOM 699 N N . CYS A 1 95 ? -8.357 12.063 7.601 1.00 94.19 95 CYS A N 1
ATOM 700 C CA . CYS A 1 95 ? -9.142 11.228 8.508 1.00 94.19 95 CYS A CA 1
ATOM 701 C C . CYS A 1 95 ? -8.659 11.281 9.958 1.00 94.19 95 CYS A C 1
ATOM 703 O O . CYS A 1 95 ? -9.459 11.074 10.862 1.00 94.19 95 CYS A O 1
ATOM 705 N N . LYS A 1 96 ? -7.381 11.585 10.232 1.00 91.12 96 LYS A N 1
ATOM 706 C CA . LYS A 1 96 ? -6.889 11.799 11.611 1.00 91.12 96 LYS A CA 1
ATOM 707 C C . LYS A 1 96 ? -7.635 12.906 12.367 1.00 91.12 96 LYS A C 1
ATOM 709 O O . LYS A 1 96 ? -7.644 12.871 13.589 1.00 91.12 96 LYS A O 1
ATOM 714 N N . LYS A 1 97 ? -8.218 13.875 11.658 1.00 93.50 97 LYS A N 1
ATOM 715 C CA . LYS A 1 97 ? -8.957 14.994 12.258 1.00 93.50 97 LYS A CA 1
ATOM 716 C C . LYS A 1 97 ? -10.441 14.696 12.485 1.00 93.50 97 LYS A C 1
ATOM 718 O O . LYS A 1 97 ? -11.096 15.491 13.142 1.00 93.50 97 LYS A O 1
ATOM 723 N N . VAL A 1 98 ? -10.955 13.603 11.922 1.00 96.06 98 VAL A N 1
ATOM 724 C CA . VAL A 1 98 ? -12.349 13.179 12.091 1.00 96.06 98 VAL A CA 1
ATOM 725 C C . VAL A 1 98 ? -12.480 12.541 13.469 1.00 96.06 98 VAL A C 1
ATOM 727 O O . VAL A 1 98 ? -11.792 11.556 13.754 1.00 96.06 98 VAL A O 1
ATOM 730 N N . THR A 1 99 ? -13.320 13.127 14.318 1.00 95.44 99 THR A N 1
ATOM 731 C CA . THR A 1 99 ? -13.541 12.691 15.707 1.00 95.44 99 THR A CA 1
ATOM 732 C C . THR A 1 99 ? -14.858 11.949 15.889 1.00 95.44 99 THR A C 1
ATOM 734 O O . THR A 1 99 ? -15.027 11.232 16.870 1.00 95.44 99 THR A O 1
ATOM 737 N N . GLU A 1 100 ? -15.770 12.088 14.931 1.00 97.31 100 GLU A N 1
ATOM 738 C CA . GLU A 1 100 ? -17.085 11.465 14.914 1.00 97.31 100 GLU A CA 1
ATOM 739 C C . GLU A 1 100 ? -16.927 9.959 14.635 1.00 97.31 100 GLU A C 1
ATOM 741 O O . GLU A 1 100 ? -16.437 9.578 13.560 1.00 97.31 100 GLU A O 1
ATOM 746 N N . PRO A 1 101 ? -17.309 9.079 15.578 1.00 94.31 101 PRO A N 1
ATOM 747 C CA . PRO A 1 101 ? -17.042 7.645 15.479 1.00 94.31 101 PRO A CA 1
ATOM 748 C C . PRO A 1 101 ? -17.754 6.985 14.291 1.00 94.31 101 PRO A C 1
ATOM 750 O O . PRO A 1 101 ? -17.246 6.015 13.737 1.00 94.31 101 PRO A O 1
ATOM 753 N N . GLU A 1 102 ? -18.883 7.529 13.845 1.00 94.81 102 GLU A N 1
ATOM 754 C CA . GLU A 1 102 ? -19.617 7.068 12.667 1.00 94.81 102 GLU A CA 1
ATOM 755 C C . GLU A 1 102 ? -19.029 7.552 11.329 1.00 94.81 102 GLU A C 1
ATOM 757 O O . GLU A 1 102 ? -19.232 6.903 10.298 1.00 94.81 102 GLU A O 1
ATOM 762 N N . LEU A 1 103 ? -18.289 8.669 11.316 1.00 96.12 103 LEU A N 1
ATOM 763 C CA . LEU A 1 103 ? -17.682 9.223 10.096 1.00 96.12 103 LEU A CA 1
ATOM 764 C C . LEU A 1 103 ? -16.251 8.737 9.889 1.00 96.12 103 LEU A C 1
ATOM 766 O O . LEU A 1 103 ? -15.792 8.621 8.751 1.00 96.12 103 LEU A O 1
ATOM 770 N N . LYS A 1 104 ? -15.541 8.437 10.976 1.00 95.00 104 LYS A N 1
ATOM 771 C CA . LYS A 1 104 ? -14.142 8.017 10.938 1.00 95.00 104 LYS A CA 1
ATOM 772 C C . LYS A 1 104 ? -13.913 6.779 10.049 1.00 95.00 104 LYS A C 1
ATOM 774 O O . LYS A 1 104 ? -13.070 6.885 9.156 1.00 95.00 104 LYS A O 1
ATOM 779 N N . PRO A 1 105 ? -14.670 5.668 10.181 1.00 94.38 105 PRO A N 1
ATOM 780 C CA . PRO A 1 105 ? -14.507 4.504 9.309 1.00 94.38 105 PRO A CA 1
ATOM 781 C C . PRO A 1 105 ? -14.829 4.803 7.843 1.00 94.38 105 PRO A C 1
ATOM 783 O O . PRO A 1 105 ? -14.172 4.271 6.955 1.00 94.38 105 PRO A O 1
ATOM 786 N N . ARG A 1 106 ? -15.802 5.687 7.579 1.00 96.00 106 ARG A N 1
ATOM 787 C CA . ARG A 1 106 ? -16.167 6.092 6.210 1.00 96.00 106 ARG A CA 1
ATOM 788 C C . ARG A 1 106 ? -15.028 6.852 5.539 1.00 96.00 106 ARG A C 1
ATOM 790 O O . ARG A 1 106 ? -14.641 6.516 4.430 1.00 96.00 106 ARG A O 1
ATOM 797 N N . CYS A 1 107 ? -14.431 7.806 6.255 1.00 96.88 107 CYS A N 1
ATOM 798 C CA . CYS A 1 107 ? -13.255 8.519 5.764 1.00 96.88 107 CYS A CA 1
ATOM 799 C C . CYS A 1 107 ? -12.102 7.555 5.463 1.00 96.88 107 CYS A C 1
ATOM 801 O O . CYS A 1 107 ? -11.438 7.673 4.437 1.00 96.88 107 CYS A O 1
ATOM 803 N N . GLU A 1 108 ? -11.842 6.594 6.353 1.00 96.06 108 GLU A N 1
ATOM 804 C CA . GLU A 1 108 ? -10.782 5.611 6.129 1.00 96.06 108 GLU A CA 1
ATOM 805 C C . GLU A 1 108 ? -11.061 4.723 4.911 1.00 96.06 108 GLU A C 1
ATOM 807 O O . GLU A 1 108 ? -10.143 4.503 4.123 1.00 96.06 108 GLU A O 1
ATOM 812 N N . ALA A 1 109 ? -12.310 4.290 4.715 1.00 96.75 109 ALA A N 1
ATOM 813 C CA . ALA A 1 109 ? -12.724 3.536 3.535 1.00 96.75 109 ALA A CA 1
ATOM 814 C C . ALA A 1 109 ? -12.524 4.336 2.233 1.00 96.75 109 ALA A C 1
ATOM 816 O O . ALA A 1 109 ? -12.011 3.789 1.262 1.00 96.75 109 ALA A O 1
ATOM 817 N N . ASP A 1 110 ? -12.808 5.643 2.220 1.00 97.44 110 ASP A N 1
ATOM 818 C CA . ASP A 1 110 ? -12.537 6.493 1.049 1.00 97.44 110 ASP A CA 1
ATOM 819 C C . ASP A 1 110 ? -11.032 6.548 0.714 1.00 97.44 110 ASP A C 1
ATOM 821 O O . ASP A 1 110 ? -10.628 6.491 -0.454 1.00 97.44 110 ASP A O 1
ATOM 825 N N . VAL A 1 111 ? -10.171 6.632 1.737 1.00 97.75 111 VAL A N 1
ATOM 826 C CA . VAL A 1 111 ? -8.709 6.612 1.548 1.00 97.75 111 VAL A CA 1
ATOM 827 C C . VAL A 1 111 ? -8.233 5.234 1.079 1.00 97.75 111 VAL A C 1
ATOM 829 O O . VAL A 1 111 ? -7.304 5.159 0.270 1.00 97.75 111 VAL A O 1
ATOM 832 N N . ASP A 1 112 ? -8.834 4.154 1.575 1.00 98.19 112 ASP A N 1
ATOM 833 C CA . ASP A 1 112 ? -8.524 2.786 1.156 1.00 98.19 112 ASP A CA 1
ATOM 834 C C . ASP A 1 112 ? -8.909 2.545 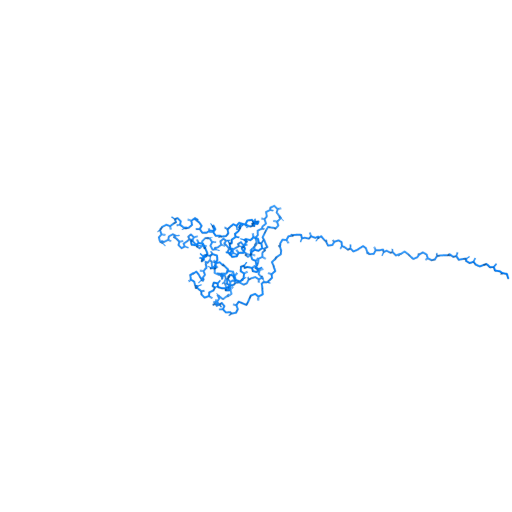-0.299 1.00 98.19 112 ASP A C 1
ATOM 836 O O . ASP A 1 112 ? -8.076 2.071 -1.071 1.00 98.19 112 ASP A O 1
ATOM 840 N N . HIS A 1 113 ? -10.113 2.957 -0.698 1.00 97.44 113 HIS A N 1
ATOM 841 C CA . HIS A 1 113 ? -10.565 2.894 -2.082 1.00 97.44 113 HIS A CA 1
ATOM 842 C C . HIS A 1 113 ? -9.601 3.655 -2.999 1.00 97.44 113 HIS A C 1
ATOM 844 O O . HIS A 1 113 ? -9.141 3.127 -4.015 1.00 97.44 113 HIS A O 1
ATOM 850 N N . TYR A 1 114 ? -9.216 4.879 -2.617 1.00 97.56 114 TYR A N 1
ATOM 851 C CA . TYR A 1 114 ? -8.226 5.656 -3.365 1.00 97.56 114 TYR A CA 1
ATOM 852 C C . TYR A 1 114 ? -6.870 4.941 -3.467 1.00 97.56 114 TYR A C 1
ATOM 854 O O . TYR A 1 114 ? -6.258 4.940 -4.541 1.00 97.56 114 TYR A O 1
ATOM 862 N N . PHE A 1 115 ? -6.391 4.342 -2.372 1.00 98.19 115 PHE A N 1
ATOM 863 C CA . PHE A 1 115 ? -5.135 3.596 -2.341 1.00 98.19 115 PHE A CA 1
ATOM 864 C C . PHE A 1 115 ? -5.191 2.370 -3.257 1.00 98.19 115 PHE A C 1
ATOM 866 O O . PHE A 1 115 ? -4.371 2.269 -4.168 1.00 98.19 115 PHE A O 1
ATOM 873 N N . ALA A 1 116 ? -6.174 1.487 -3.070 1.00 98.06 116 ALA A N 1
ATOM 874 C CA . ALA A 1 116 ? -6.306 0.250 -3.832 1.00 98.06 116 ALA A CA 1
ATOM 875 C C . ALA A 1 116 ? -6.498 0.531 -5.326 1.00 98.06 116 ALA A C 1
ATOM 877 O O . ALA A 1 116 ? -5.799 -0.048 -6.157 1.00 98.06 116 ALA A O 1
ATOM 878 N N . LYS A 1 117 ? -7.358 1.496 -5.680 1.00 97.81 117 LYS A N 1
ATOM 879 C CA . LYS A 1 117 ? -7.535 1.937 -7.069 1.00 97.81 117 LYS A CA 1
ATOM 880 C C . LYS A 1 117 ? -6.231 2.463 -7.668 1.00 97.81 117 LYS A C 1
ATOM 882 O O . LYS A 1 117 ? -5.882 2.094 -8.784 1.00 97.81 117 LYS A O 1
ATOM 887 N N . THR A 1 118 ? -5.503 3.308 -6.935 1.00 98.00 118 THR A N 1
ATOM 888 C CA . THR A 1 118 ? -4.230 3.879 -7.405 1.00 98.00 118 THR A CA 1
ATOM 889 C C . THR A 1 118 ? -3.157 2.806 -7.595 1.00 98.00 118 THR A C 1
ATOM 891 O O . THR A 1 118 ? -2.415 2.872 -8.566 1.00 98.00 118 THR A O 1
ATOM 894 N N . VAL A 1 119 ? -3.071 1.814 -6.704 1.00 98.31 119 VAL A N 1
ATOM 895 C CA . VAL A 1 119 ? -2.131 0.692 -6.853 1.00 98.31 119 VAL A CA 1
ATOM 896 C C . VAL A 1 119 ? -2.487 -0.145 -8.077 1.00 98.31 119 VAL A C 1
ATOM 898 O O . VAL A 1 119 ? -1.631 -0.384 -8.924 1.00 98.31 119 VAL A O 1
ATOM 901 N N . ARG A 1 120 ? -3.759 -0.526 -8.219 1.00 98.06 120 ARG A N 1
ATOM 902 C CA . ARG A 1 120 ? -4.226 -1.354 -9.337 1.00 98.06 120 ARG A CA 1
ATOM 903 C C . ARG A 1 120 ? -4.019 -0.673 -10.687 1.00 98.06 120 ARG A C 1
ATOM 905 O O . ARG A 1 120 ? -3.450 -1.274 -11.585 1.00 98.06 120 ARG A O 1
ATOM 912 N N . GLN A 1 121 ? -4.421 0.590 -10.804 1.00 97.69 121 GLN A N 1
ATOM 913 C CA . GLN A 1 121 ? -4.471 1.306 -12.085 1.00 97.69 121 GLN A CA 1
ATOM 914 C C . GLN A 1 121 ? -3.216 2.143 -12.378 1.00 97.69 121 GLN A C 1
ATOM 916 O O . GLN A 1 121 ? -3.067 2.672 -13.480 1.00 97.69 121 GLN A O 1
ATOM 921 N N . GLY A 1 122 ? -2.317 2.296 -11.404 1.00 97.25 122 GLY A N 1
ATOM 922 C CA . GLY A 1 122 ? -1.173 3.195 -11.501 1.00 97.25 122 GLY A CA 1
ATOM 923 C C . GLY A 1 122 ? -1.585 4.670 -11.572 1.00 97.25 122 GLY A C 1
ATOM 924 O O . GLY A 1 122 ? -2.699 5.064 -11.210 1.00 97.25 122 GLY A O 1
ATOM 925 N N . LYS A 1 123 ? -0.668 5.522 -12.044 1.00 95.88 123 LYS A N 1
ATOM 926 C CA . LYS A 1 123 ? -0.950 6.934 -12.349 1.00 95.88 123 LYS A CA 1
ATOM 927 C C . LYS A 1 123 ? -0.257 7.376 -13.626 1.00 95.88 123 LYS A C 1
ATOM 929 O O . LYS A 1 123 ? 0.960 7.236 -13.757 1.00 95.88 123 LYS A O 1
ATOM 934 N N . ARG A 1 124 ? -1.037 8.000 -14.512 1.00 93.81 124 ARG A N 1
ATOM 935 C CA . ARG A 1 124 ? -0.551 8.731 -15.683 1.00 93.81 124 ARG A CA 1
ATOM 936 C C . ARG A 1 124 ? -0.918 10.209 -15.575 1.00 93.81 124 ARG A C 1
ATOM 938 O O . ARG A 1 124 ? -1.996 10.533 -15.081 1.00 93.81 124 ARG A O 1
ATOM 945 N N . VAL A 1 125 ? -0.033 11.091 -16.024 1.00 90.94 125 VAL A N 1
ATOM 946 C CA . VAL A 1 125 ? -0.270 12.539 -16.119 1.00 90.94 125 VAL A CA 1
ATOM 947 C C . VAL A 1 125 ? 0.205 12.985 -17.491 1.00 90.94 125 VAL A C 1
ATOM 949 O O . VAL A 1 125 ? 1.343 12.705 -17.849 1.00 90.94 125 VAL A O 1
ATOM 952 N N . LEU A 1 126 ? -0.667 13.647 -18.260 1.00 93.12 126 LEU A N 1
ATOM 953 C CA . LEU A 1 126 ? -0.381 14.037 -19.650 1.00 93.12 126 LEU A CA 1
ATOM 954 C C . LEU A 1 126 ? 0.163 12.853 -20.475 1.00 93.12 126 LEU A C 1
ATOM 956 O O . LEU A 1 126 ? 1.191 12.961 -21.132 1.00 93.12 126 LEU A O 1
ATOM 960 N N . ASP A 1 127 ? -0.493 11.697 -20.343 1.00 89.12 127 ASP A N 1
ATOM 961 C CA . ASP A 1 127 ? -0.113 10.420 -20.960 1.00 89.12 127 ASP A CA 1
ATOM 962 C C . ASP A 1 127 ? 1.268 9.863 -20.584 1.00 89.12 127 ASP A C 1
ATOM 964 O O . ASP A 1 127 ? 1.669 8.834 -21.120 1.00 89.12 127 ASP A O 1
ATOM 968 N N . ILE A 1 128 ? 1.958 10.434 -19.595 1.00 91.19 128 ILE A N 1
ATOM 969 C CA . ILE A 1 128 ? 3.220 9.913 -19.056 1.00 91.19 128 ILE A CA 1
ATOM 970 C C . ILE A 1 128 ? 2.932 9.057 -17.823 1.00 91.19 128 ILE A C 1
ATOM 972 O O . ILE A 1 128 ? 2.241 9.495 -16.901 1.00 91.19 128 ILE A O 1
ATOM 976 N N . GLN A 1 129 ? 3.462 7.833 -17.780 1.00 93.94 129 GLN A N 1
ATOM 977 C CA . GLN A 1 129 ? 3.337 6.958 -16.615 1.00 93.94 129 GLN A CA 1
ATOM 978 C C . GLN A 1 129 ? 4.286 7.393 -15.497 1.00 93.94 129 GLN A C 1
ATOM 980 O O . GLN A 1 129 ? 5.503 7.370 -15.647 1.00 93.94 129 GLN A O 1
ATOM 985 N N . HIS A 1 130 ? 3.717 7.751 -14.349 1.00 94.19 130 HIS A N 1
ATOM 986 C CA . HIS A 1 130 ? 4.468 8.113 -13.143 1.00 94.19 130 HIS A CA 1
ATOM 987 C C . HIS A 1 130 ? 4.473 7.003 -12.094 1.00 94.19 130 HIS A C 1
ATOM 989 O O . HIS A 1 130 ? 5.372 6.937 -11.259 1.00 94.19 130 HIS A O 1
ATOM 995 N N . MET A 1 131 ? 3.456 6.145 -12.118 1.00 97.25 131 MET A N 1
ATOM 996 C CA . MET A 1 131 ? 3.343 4.981 -11.250 1.00 97.25 131 MET A CA 1
ATOM 997 C C . MET A 1 131 ? 2.814 3.811 -12.084 1.00 97.25 131 MET A C 1
ATOM 999 O O . MET A 1 131 ? 1.791 3.994 -12.759 1.00 97.25 131 MET A O 1
ATOM 1003 N N . PRO A 1 132 ? 3.473 2.639 -12.049 1.00 96.88 132 PRO A N 1
ATOM 1004 C CA . PRO A 1 132 ? 3.005 1.477 -12.783 1.00 96.88 132 PRO A CA 1
ATOM 1005 C C . PRO A 1 132 ? 1.669 0.984 -12.230 1.00 96.88 132 PRO A C 1
ATOM 1007 O O . PRO A 1 132 ? 1.358 1.181 -11.053 1.00 96.88 132 PRO A O 1
ATOM 1010 N N . ALA A 1 133 ? 0.883 0.355 -13.097 1.00 97.75 133 ALA A N 1
ATOM 1011 C CA . ALA A 1 133 ? -0.293 -0.399 -12.693 1.00 97.75 133 ALA A CA 1
ATOM 1012 C C . ALA A 1 133 ? 0.159 -1.750 -12.126 1.00 97.75 133 ALA A C 1
ATOM 1014 O O . ALA A 1 133 ? 0.969 -2.431 -12.748 1.00 97.75 133 ALA A O 1
ATOM 1015 N N . TRP A 1 134 ? -0.350 -2.121 -10.954 1.00 98.25 134 TRP A N 1
ATOM 1016 C CA . TRP A 1 134 ? -0.009 -3.384 -10.289 1.00 98.25 134 TRP A CA 1
ATOM 1017 C C . TRP A 1 134 ? -1.111 -4.440 -10.395 1.00 98.25 134 TRP A C 1
ATOM 1019 O O . TRP A 1 134 ? -0.965 -5.541 -9.866 1.00 98.25 134 TRP A O 1
ATOM 1029 N N . GLU A 1 135 ? -2.226 -4.126 -11.052 1.00 96.62 135 GLU A N 1
ATOM 1030 C CA . GLU A 1 135 ? -3.267 -5.108 -11.344 1.00 96.62 135 GLU A CA 1
ATOM 1031 C C . GLU A 1 135 ? -2.711 -6.253 -12.204 1.00 96.62 135 GLU A C 1
ATOM 1033 O O . GLU A 1 135 ? -1.996 -6.026 -13.175 1.00 96.62 135 GLU A O 1
ATOM 1038 N N . GLY A 1 136 ? -2.993 -7.495 -11.803 1.00 95.88 136 GLY A N 1
ATOM 1039 C CA . GLY A 1 136 ? -2.412 -8.695 -12.416 1.00 95.88 136 GLY A CA 1
ATOM 1040 C C . GLY A 1 136 ? -0.994 -9.042 -11.940 1.00 95.88 136 GLY A C 1
ATOM 1041 O O . GLY A 1 136 ? -0.557 -10.165 -12.166 1.00 95.88 136 GLY A O 1
ATOM 1042 N N . VAL A 1 137 ? -0.305 -8.132 -11.238 1.00 98.00 137 VAL A N 1
ATOM 1043 C CA . VAL A 1 137 ? 1.028 -8.364 -10.644 1.00 98.00 137 VAL A CA 1
ATOM 1044 C C . VAL A 1 137 ? 0.934 -8.602 -9.136 1.00 98.00 137 VAL A C 1
ATOM 1046 O O . VAL A 1 137 ? 1.543 -9.532 -8.615 1.00 98.00 137 VAL A O 1
ATOM 1049 N N . LEU A 1 138 ? 0.152 -7.784 -8.426 1.00 98.12 138 LEU A N 1
ATOM 1050 C CA . LEU A 1 138 ? -0.140 -7.956 -7.003 1.00 98.12 138 LEU A CA 1
ATOM 1051 C C . LEU A 1 138 ? -1.587 -8.411 -6.809 1.00 98.12 138 LEU A C 1
ATOM 1053 O O . LEU A 1 138 ? -2.525 -7.752 -7.264 1.00 98.12 138 LEU A O 1
ATOM 1057 N N . GLY A 1 139 ? -1.761 -9.510 -6.073 1.00 97.62 139 GLY A N 1
ATOM 1058 C CA . GLY A 1 139 ? -3.061 -9.924 -5.543 1.00 97.62 139 GLY A CA 1
ATOM 1059 C C . GLY A 1 139 ? -3.550 -8.995 -4.427 1.00 97.62 139 GLY A C 1
ATOM 1060 O O . GLY A 1 139 ? -2.774 -8.220 -3.855 1.00 97.62 139 GLY A O 1
ATOM 1061 N N . GLN A 1 140 ? -4.838 -9.072 -4.091 1.00 98.19 140 GLN A N 1
ATOM 1062 C CA . GLN A 1 140 ? -5.419 -8.176 -3.090 1.00 98.19 140 GLN A CA 1
ATOM 1063 C C . GLN A 1 140 ? -4.833 -8.378 -1.691 1.00 98.19 140 GLN A C 1
ATOM 1065 O O . GLN A 1 140 ? -4.622 -7.401 -0.978 1.00 98.19 140 GLN A O 1
ATOM 1070 N N . GLU A 1 141 ? -4.479 -9.610 -1.327 1.00 98.62 141 GLU A N 1
ATOM 1071 C CA . GLU A 1 141 ? -3.800 -9.933 -0.074 1.00 98.62 141 GLU A CA 1
ATOM 1072 C C . GLU A 1 141 ? -2.495 -9.133 0.050 1.00 98.62 141 GLU A C 1
ATOM 1074 O O . GLU A 1 141 ? -2.252 -8.478 1.065 1.00 98.62 141 GLU A O 1
ATOM 1079 N N . ALA A 1 142 ? -1.693 -9.093 -1.018 1.00 98.62 142 ALA A N 1
ATOM 1080 C CA . ALA A 1 142 ? -0.449 -8.331 -1.053 1.00 98.62 142 ALA A CA 1
ATOM 1081 C C . ALA A 1 142 ? -0.703 -6.821 -0.907 1.00 98.62 142 ALA A C 1
ATOM 1083 O O . ALA A 1 142 ? -0.065 -6.153 -0.091 1.00 98.62 142 ALA A O 1
ATOM 1084 N N . VAL A 1 143 ? -1.668 -6.278 -1.656 1.00 98.69 143 VAL A N 1
ATOM 1085 C CA . VAL A 1 143 ? -2.006 -4.845 -1.621 1.00 98.69 143 VAL A CA 1
ATOM 1086 C C . VAL A 1 143 ? -2.518 -4.420 -0.240 1.00 98.69 143 VAL A C 1
ATOM 1088 O O . VAL A 1 143 ? -2.097 -3.382 0.281 1.00 98.69 143 VAL A O 1
ATOM 1091 N N . TRP A 1 144 ? -3.369 -5.224 0.399 1.00 98.81 144 TRP A N 1
ATOM 1092 C CA . TRP A 1 144 ? -3.891 -4.929 1.735 1.00 98.81 144 TRP A CA 1
ATOM 1093 C C . TRP A 1 144 ? -2.861 -5.135 2.848 1.00 98.81 144 TRP A C 1
ATOM 1095 O O . TRP A 1 144 ? -2.854 -4.376 3.824 1.00 98.81 144 TRP A O 1
ATOM 1105 N N . ALA A 1 145 ? -1.931 -6.083 2.698 1.00 98.88 145 ALA A N 1
ATOM 1106 C CA . ALA A 1 145 ? -0.791 -6.213 3.603 1.00 98.88 145 ALA A CA 1
ATOM 1107 C C . ALA A 1 145 ? 0.120 -4.975 3.521 1.00 98.88 145 ALA A C 1
ATOM 1109 O O . ALA A 1 145 ? 0.450 -4.384 4.554 1.00 98.88 145 ALA A O 1
ATOM 1110 N N . ILE A 1 146 ? 0.444 -4.506 2.307 1.00 98.81 146 ILE A N 1
ATOM 1111 C CA . ILE A 1 146 ? 1.188 -3.254 2.084 1.00 98.81 146 ILE A CA 1
ATOM 1112 C C . ILE A 1 146 ? 0.463 -2.072 2.741 1.00 98.81 146 ILE A C 1
ATOM 1114 O O . ILE A 1 146 ? 1.080 -1.274 3.453 1.00 98.81 146 ILE A O 1
ATOM 1118 N N . ARG A 1 147 ? -0.855 -1.953 2.534 1.00 98.50 147 ARG A N 1
ATOM 1119 C CA . ARG A 1 147 ? -1.660 -0.887 3.143 1.00 98.50 147 ARG A CA 1
ATOM 1120 C C . ARG A 1 147 ? -1.572 -0.913 4.666 1.00 98.50 147 ARG A C 1
ATOM 1122 O O . ARG A 1 147 ? -1.328 0.124 5.279 1.00 98.50 147 ARG A O 1
ATOM 1129 N N . SER A 1 148 ? -1.724 -2.090 5.262 1.00 98.44 148 SER A N 1
ATOM 1130 C CA . SER A 1 148 ? -1.667 -2.283 6.714 1.00 98.44 148 SER A CA 1
ATOM 1131 C C . SER A 1 148 ? -0.295 -1.932 7.286 1.00 98.44 148 SER A C 1
ATOM 1133 O O . SER A 1 148 ? -0.209 -1.278 8.330 1.00 98.44 148 SER A O 1
ATOM 1135 N N . PHE A 1 149 ? 0.783 -2.262 6.567 1.00 98.50 149 PHE A N 1
ATOM 1136 C CA . PHE A 1 149 ? 2.124 -1.790 6.901 1.00 98.50 149 PHE A CA 1
ATOM 1137 C C . PHE A 1 149 ? 2.189 -0.252 6.913 1.00 98.50 149 PHE A C 1
ATOM 1139 O O . PHE A 1 149 ? 2.569 0.332 7.932 1.00 98.50 149 PHE A O 1
ATOM 1146 N N . VAL A 1 150 ? 1.756 0.421 5.841 1.00 97.94 150 VAL A N 1
ATOM 1147 C CA . VAL A 1 150 ? 1.764 1.896 5.753 1.00 97.94 150 VAL A CA 1
ATOM 1148 C C . VAL A 1 150 ? 0.938 2.533 6.879 1.00 97.94 150 VAL A C 1
ATOM 1150 O O . VAL A 1 150 ? 1.388 3.498 7.503 1.00 97.94 150 VAL A O 1
ATOM 1153 N N . GLU A 1 151 ? -0.238 1.989 7.190 1.00 96.12 151 GLU A N 1
ATOM 1154 C CA . GLU A 1 151 ? -1.094 2.453 8.289 1.00 96.12 151 GLU A CA 1
ATOM 1155 C C . GLU A 1 151 ? -0.411 2.305 9.656 1.00 96.12 151 GLU A C 1
ATOM 1157 O O . GLU A 1 151 ? -0.477 3.220 10.481 1.00 96.12 151 GLU A O 1
ATOM 1162 N N . SER A 1 152 ? 0.308 1.201 9.891 1.00 95.81 152 SER A N 1
ATOM 1163 C CA . SER A 1 152 ? 1.023 0.971 11.154 1.00 95.81 152 SER A CA 1
ATOM 1164 C C . SER A 1 152 ? 2.156 1.980 11.392 1.00 95.81 152 SER A C 1
ATOM 1166 O O . SER A 1 152 ? 2.399 2.380 12.530 1.00 95.81 152 SER A O 1
ATOM 1168 N N . ARG A 1 153 ? 2.798 2.454 10.315 1.00 93.50 153 ARG A N 1
ATOM 1169 C CA . ARG A 1 153 ? 3.848 3.489 10.332 1.00 93.50 153 ARG A CA 1
ATOM 1170 C C . ARG A 1 153 ? 3.300 4.901 10.477 1.00 93.50 153 ARG A C 1
ATOM 1172 O O . ARG A 1 153 ? 4.021 5.816 10.860 1.00 93.50 153 ARG A O 1
ATOM 1179 N N . SER A 1 154 ? 2.035 5.085 10.133 1.00 80.56 154 SER A N 1
ATOM 1180 C CA . SER A 1 154 ? 1.412 6.394 10.011 1.00 80.56 154 SER A CA 1
ATOM 1181 C C . SER A 1 154 ? 0.833 6.937 11.310 1.00 80.56 154 SER A C 1
ATOM 1183 O O . SER A 1 154 ? 0.066 7.897 11.247 1.00 80.56 154 SER A O 1
ATOM 1185 N N . ARG A 1 155 ? 1.137 6.340 12.463 1.00 60.91 155 ARG A N 1
ATOM 1186 C CA . ARG A 1 155 ? 0.591 6.761 13.758 1.00 60.91 155 ARG A CA 1
ATOM 1187 C C . ARG A 1 155 ? 1.170 8.106 14.186 1.00 60.91 155 ARG A C 1
ATOM 1189 O O . ARG A 1 155 ? 2.407 8.238 14.226 1.00 60.91 155 ARG A O 1
#

Secondary structure (DSSP, 8-state):
----------------PPP------SPP-PPP-S--TTSPP--SSPPSS-TTTT-GGGHHHHHHHHHHHTHHHH-GGG--TT-SS--GGGTTTTGGG---TTTHHHHHHHHHHHHHHHHHH-EEETTEEEE---TTTS-HHHHHHHHHHHHHHT-